Protein AF-A0A1H9DNB2-F1 (afdb_monomer_lite)

pLDDT: mean 88.96, std 8.7, range [55.84, 95.81]

InterPro domains:
  IPR036249 Thioredoxin-like superfamily [SSF52833] (2-51)

Secondary structure (DSSP, 8-state):
-------TTT-HHHHTT----SSSEEEEEETTTEEEEEEE--S-HHHHHHHHHHTTS-PPPPHHHHHHHHHHHHHT-

Structure (mmCIF, N/CA/C/O backbone):
data_AF-A0A1H9DNB2-F1
#
_entry.id   AF-A0A1H9DNB2-F1
#
loop_
_atom_site.group_PDB
_atom_site.id
_atom_site.type_symbol
_atom_site.label_atom_id
_atom_site.label_alt_id
_atom_site.label_comp_id
_atom_site.label_asym_id
_atom_site.label_entity_id
_atom_site.label_seq_id
_atom_site.pdbx_PDB_ins_code
_atom_site.Cartn_x
_atom_site.Cartn_y
_atom_site.Cartn_z
_atom_site.occupancy
_atom_site.B_iso_or_equiv
_atom_site.auth_seq_id
_atom_site.auth_comp_id
_atom_site.auth_asym_id
_atom_site.auth_atom_id
_atom_site.pdbx_PDB_model_num
ATOM 1 N N . MET A 1 1 ? -15.361 -4.233 -2.675 1.00 80.88 1 MET A N 1
ATOM 2 C CA . MET A 1 1 ? -14.012 -3.857 -2.203 1.00 80.88 1 MET A CA 1
ATOM 3 C C . MET A 1 1 ? -13.012 -4.597 -3.069 1.00 80.88 1 MET A C 1
ATOM 5 O O . MET A 1 1 ? -13.246 -5.771 -3.328 1.00 80.88 1 MET A O 1
ATOM 9 N N . ARG A 1 2 ? -11.992 -3.914 -3.589 1.00 89.94 2 ARG A N 1
ATOM 10 C CA . ARG A 1 2 ? -10.995 -4.490 -4.499 1.00 89.94 2 ARG A CA 1
ATOM 11 C C . ARG A 1 2 ? -9.637 -4.443 -3.815 1.00 89.94 2 ARG A C 1
ATOM 13 O O . ARG A 1 2 ? -9.317 -3.428 -3.205 1.00 89.94 2 ARG A O 1
ATOM 20 N N . PHE A 1 3 ? -8.877 -5.522 -3.935 1.00 93.00 3 PHE A N 1
ATOM 21 C CA . PHE A 1 3 ? -7.529 -5.639 -3.398 1.00 93.00 3 PHE A CA 1
ATOM 22 C C . PHE A 1 3 ? -6.582 -5.944 -4.547 1.00 93.00 3 PHE A C 1
ATOM 24 O O . PHE A 1 3 ? -6.911 -6.754 -5.413 1.00 93.00 3 PHE A O 1
ATOM 31 N N . VAL A 1 4 ? -5.445 -5.263 -4.554 1.00 94.62 4 VAL A N 1
ATOM 32 C CA . VAL A 1 4 ? -4.348 -5.496 -5.488 1.00 94.62 4 VAL A CA 1
ATOM 33 C C . VAL A 1 4 ? -3.099 -5.633 -4.638 1.00 94.62 4 VAL A C 1
ATOM 35 O O . VAL A 1 4 ? -2.867 -4.805 -3.756 1.00 94.62 4 VAL A O 1
ATOM 38 N N . TRP A 1 5 ? -2.358 -6.709 -4.862 1.00 94.38 5 TRP A N 1
ATOM 39 C CA . TRP A 1 5 ? -1.012 -6.860 -4.340 1.00 94.38 5 TRP A CA 1
ATOM 40 C C . TRP A 1 5 ? -0.063 -6.356 -5.414 1.00 94.38 5 TRP A C 1
ATOM 42 O O . TRP A 1 5 ? -0.265 -6.712 -6.571 1.00 94.38 5 TRP A O 1
ATOM 52 N N . LEU A 1 6 ? 0.886 -5.508 -5.026 1.00 93.88 6 LEU A 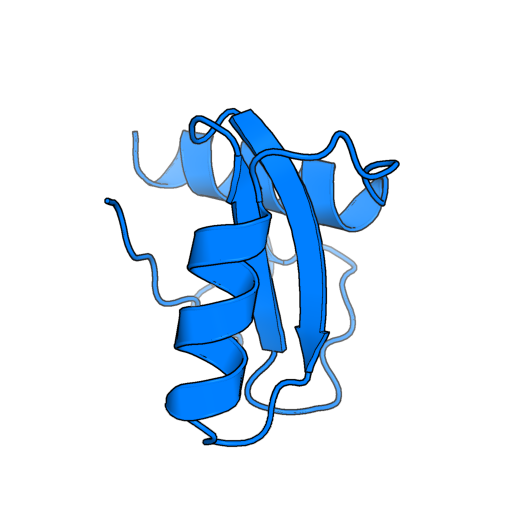N 1
ATOM 53 C CA . LEU A 1 6 ? 1.944 -5.049 -5.914 1.00 93.88 6 LEU A CA 1
ATOM 54 C C . LEU A 1 6 ? 3.265 -5.574 -5.379 1.00 93.88 6 LEU A C 1
ATOM 56 O O . LEU A 1 6 ? 3.653 -5.207 -4.266 1.00 93.88 6 LEU A O 1
ATOM 60 N N . ASP A 1 7 ? 3.913 -6.438 -6.146 1.00 93.44 7 ASP A N 1
ATOM 61 C CA . ASP A 1 7 ? 5.262 -6.892 -5.846 1.00 93.44 7 ASP A CA 1
ATOM 62 C C . ASP A 1 7 ? 6.270 -5.923 -6.465 1.00 93.44 7 ASP A C 1
ATOM 64 O O . ASP A 1 7 ? 6.258 -5.665 -7.667 1.00 93.44 7 ASP A O 1
ATOM 68 N N . VAL A 1 8 ? 7.139 -5.345 -5.636 1.00 90.75 8 VAL A N 1
ATOM 69 C CA . VAL A 1 8 ? 8.093 -4.334 -6.101 1.00 90.75 8 VAL A CA 1
ATOM 70 C C . VAL A 1 8 ? 9.187 -4.917 -6.992 1.00 90.75 8 VAL A C 1
ATOM 72 O O . VAL A 1 8 ? 9.786 -4.174 -7.768 1.00 90.75 8 VAL A O 1
ATOM 75 N N . GLU A 1 9 ? 9.439 -6.224 -6.893 1.00 89.81 9 GLU A N 1
ATOM 76 C CA . GLU A 1 9 ? 10.437 -6.915 -7.706 1.00 89.81 9 GLU A CA 1
ATOM 77 C C . GLU A 1 9 ? 9.896 -7.212 -9.112 1.00 89.81 9 GLU A C 1
ATOM 79 O O . GLU A 1 9 ? 10.610 -7.018 -10.098 1.00 89.81 9 GLU A O 1
ATOM 84 N N . ASP A 1 10 ? 8.623 -7.604 -9.214 1.00 92.88 10 ASP A N 1
ATOM 85 C CA . ASP A 1 10 ? 8.003 -8.023 -10.479 1.00 92.88 10 ASP A CA 1
ATOM 86 C C . ASP A 1 10 ? 7.266 -6.885 -11.210 1.00 92.88 10 ASP A C 1
ATOM 88 O O . ASP A 1 10 ? 7.136 -6.909 -12.435 1.00 92.88 10 ASP A O 1
ATOM 92 N N . GLU A 1 11 ? 6.777 -5.872 -10.487 1.00 92.25 11 GLU A N 1
ATOM 93 C CA . GLU A 1 11 ? 5.892 -4.824 -11.019 1.00 92.25 11 GLU A CA 1
ATOM 94 C C . GLU A 1 11 ? 6.512 -3.416 -10.918 1.00 92.25 11 GLU A C 1
ATOM 96 O O . GLU A 1 11 ? 5.809 -2.409 -10.782 1.00 92.25 11 GLU A O 1
ATOM 101 N N . ALA A 1 12 ? 7.841 -3.326 -11.034 1.00 89.56 12 ALA A N 1
ATOM 102 C CA . ALA A 1 12 ? 8.606 -2.076 -10.942 1.00 89.56 12 ALA A CA 1
ATOM 103 C C . ALA A 1 12 ? 8.112 -0.970 -11.901 1.00 89.56 12 ALA A C 1
ATOM 105 O O . ALA A 1 12 ? 8.037 0.200 -11.520 1.00 89.56 12 ALA A O 1
ATOM 106 N N . ASP A 1 13 ? 7.678 -1.332 -13.113 1.00 90.81 13 ASP A N 1
ATOM 107 C CA . ASP A 1 13 ? 7.120 -0.383 -14.089 1.00 90.81 13 ASP A CA 1
ATOM 108 C C . ASP A 1 13 ? 5.858 0.333 -13.564 1.00 90.81 13 ASP A C 1
ATOM 110 O O . ASP A 1 13 ? 5.604 1.496 -13.894 1.00 90.81 13 ASP A O 1
ATOM 114 N N . LEU A 1 14 ? 5.060 -0.332 -12.717 1.00 93.00 14 LEU A N 1
ATOM 115 C CA . LEU A 1 14 ? 3.877 0.270 -12.093 1.00 93.00 14 LEU A CA 1
ATOM 116 C C . LEU A 1 14 ? 4.250 1.227 -10.958 1.00 93.00 14 LEU A C 1
ATOM 118 O O . LEU A 1 14 ? 3.515 2.188 -10.698 1.00 93.00 14 LEU A O 1
ATOM 122 N N . LEU A 1 15 ? 5.387 1.010 -10.301 1.00 91.31 15 LEU A N 1
ATOM 123 C CA . LEU A 1 15 ? 5.887 1.890 -9.247 1.00 91.31 15 LEU A CA 1
ATOM 124 C C . LEU A 1 15 ? 6.475 3.180 -9.827 1.00 91.31 15 LEU A C 1
ATOM 126 O O . LEU A 1 15 ? 6.220 4.256 -9.280 1.00 91.31 15 LEU A O 1
ATOM 130 N N . GLY A 1 16 ? 7.143 3.106 -10.981 1.00 89.31 16 GLY A N 1
ATOM 131 C CA . GLY A 1 16 ? 7.830 4.249 -11.582 1.00 89.31 16 GLY A CA 1
ATOM 132 C C . GLY A 1 16 ? 8.967 4.731 -10.679 1.00 89.31 16 GLY A C 1
ATOM 133 O O . GLY A 1 16 ? 9.733 3.921 -10.174 1.00 89.31 16 GLY A O 1
ATOM 134 N N . ASP A 1 17 ? 9.042 6.038 -10.418 1.00 89.50 17 ASP A N 1
ATOM 135 C CA . ASP A 1 17 ? 10.093 6.637 -9.572 1.00 89.50 17 ASP A CA 1
ATOM 136 C C . ASP A 1 17 ? 9.802 6.549 -8.056 1.00 89.50 17 ASP A C 1
ATOM 138 O O . ASP A 1 17 ? 10.394 7.280 -7.260 1.00 89.50 17 ASP A O 1
ATOM 142 N N . LEU A 1 18 ? 8.828 5.733 -7.640 1.00 91.88 18 LEU A N 1
ATOM 143 C CA . LEU A 1 18 ? 8.505 5.557 -6.225 1.00 91.88 18 LEU A CA 1
ATOM 144 C C . LEU A 1 18 ? 9.575 4.720 -5.528 1.00 91.88 18 LEU A C 1
ATOM 146 O O . LEU A 1 18 ? 9.765 3.553 -5.860 1.00 91.88 18 LEU A O 1
ATOM 150 N N . ASP A 1 19 ? 10.193 5.301 -4.504 1.00 89.31 19 ASP A N 1
ATOM 151 C CA . ASP A 1 19 ? 11.129 4.597 -3.634 1.00 89.31 19 ASP A CA 1
ATOM 152 C C . ASP A 1 19 ? 10.394 4.040 -2.404 1.00 89.31 19 ASP A C 1
ATOM 154 O O . ASP A 1 19 ? 9.969 4.782 -1.513 1.00 89.31 19 ASP A O 1
ATOM 158 N N . ILE A 1 20 ? 10.159 2.725 -2.392 1.00 90.81 20 ILE A N 1
ATOM 159 C CA . ILE A 1 20 ? 9.455 2.031 -1.307 1.00 90.81 20 ILE A CA 1
ATOM 160 C C . ILE A 1 20 ? 10.482 1.392 -0.377 1.00 90.81 20 ILE A C 1
ATOM 162 O O . ILE A 1 20 ? 10.915 0.262 -0.581 1.00 90.81 20 ILE A O 1
ATOM 166 N N . GLU A 1 21 ? 10.830 2.106 0.690 1.00 91.12 21 GLU A N 1
ATOM 167 C CA . GLU A 1 21 ? 11.836 1.635 1.649 1.00 91.12 21 GLU A CA 1
ATOM 168 C C . GLU A 1 21 ? 11.255 0.751 2.768 1.00 91.12 21 GLU A C 1
ATOM 170 O O . GLU A 1 21 ? 11.969 -0.033 3.392 1.00 91.12 21 GLU A O 1
ATOM 175 N N . THR A 1 22 ? 9.961 0.896 3.083 1.00 92.44 22 THR A N 1
ATOM 176 C CA . THR A 1 22 ? 9.332 0.241 4.243 1.00 92.44 22 THR A CA 1
ATOM 177 C C . THR A 1 22 ? 8.156 -0.632 3.831 1.00 92.44 22 THR A C 1
ATOM 179 O O . THR A 1 22 ? 7.217 -0.175 3.177 1.00 92.44 22 THR A O 1
ATOM 182 N N . PHE A 1 23 ? 8.163 -1.881 4.301 1.00 93.12 23 PHE A N 1
ATOM 183 C CA . PHE A 1 23 ? 7.122 -2.860 4.009 1.00 93.12 23 PHE A CA 1
ATOM 184 C C . PHE A 1 23 ? 6.286 -3.243 5.244 1.00 93.12 23 PHE A C 1
ATOM 186 O O . PHE A 1 23 ? 6.823 -3.343 6.351 1.00 93.12 23 PHE A O 1
ATOM 193 N N . PRO A 1 24 ? 4.981 -3.525 5.061 1.00 93.56 24 PRO A N 1
ATOM 194 C CA . PRO A 1 24 ? 4.213 -3.285 3.840 1.00 93.56 24 PRO A CA 1
ATOM 195 C C . PRO A 1 24 ? 3.817 -1.802 3.722 1.00 93.56 24 PRO A C 1
ATOM 197 O O . PRO A 1 24 ? 3.454 -1.163 4.713 1.00 93.56 24 PRO A O 1
ATOM 200 N N . THR A 1 25 ? 3.842 -1.273 2.497 1.00 94.38 25 THR A N 1
ATOM 201 C CA . THR A 1 25 ? 3.273 0.040 2.163 1.00 94.38 25 THR A CA 1
ATOM 202 C C . THR A 1 25 ? 1.901 -0.155 1.535 1.00 94.38 25 THR A C 1
ATOM 204 O O . THR A 1 25 ? 1.726 -0.981 0.643 1.00 94.38 25 THR A O 1
ATOM 207 N N . LEU A 1 26 ? 0.905 0.582 2.024 1.00 94.62 26 LEU A N 1
ATOM 208 C CA . LEU A 1 26 ? -0.476 0.478 1.569 1.00 94.62 26 LEU A CA 1
ATOM 209 C C . LEU A 1 26 ? -0.891 1.735 0.825 1.00 94.62 26 LEU A C 1
ATOM 211 O O . LEU A 1 26 ? -0.647 2.845 1.293 1.00 94.62 26 LEU A O 1
ATOM 215 N N . LEU A 1 27 ? -1.619 1.542 -0.270 1.00 94.12 27 LEU A N 1
ATOM 216 C CA . LEU A 1 27 ? -2.418 2.575 -0.913 1.00 94.12 27 LEU A CA 1
ATOM 217 C C . LEU A 1 27 ? -3.897 2.284 -0.656 1.00 94.12 27 LEU A C 1
ATOM 219 O O . LEU A 1 27 ? -4.385 1.199 -0.973 1.00 94.12 27 LEU A O 1
ATOM 223 N N . LEU A 1 28 ? -4.625 3.259 -0.112 1.00 92.94 28 LEU A N 1
ATOM 224 C CA . LEU A 1 28 ? -6.082 3.196 0.024 1.00 92.94 28 LEU A CA 1
ATOM 225 C C . LEU A 1 28 ? -6.729 4.226 -0.898 1.00 92.94 28 LEU A C 1
ATOM 227 O O . LEU A 1 28 ? -6.258 5.361 -0.991 1.00 92.94 28 LEU A O 1
ATOM 231 N N . ALA A 1 29 ? -7.825 3.839 -1.552 1.00 91.81 29 ALA A N 1
ATOM 232 C CA . ALA A 1 29 ? -8.558 4.702 -2.469 1.00 91.81 29 ALA A CA 1
ATOM 233 C C . ALA A 1 29 ? -10.058 4.744 -2.152 1.00 91.81 29 ALA A C 1
ATOM 235 O O . ALA A 1 29 ? -10.731 3.712 -2.109 1.00 91.81 29 ALA A O 1
ATOM 236 N N . ALA A 1 30 ? -10.599 5.954 -2.011 1.00 88.25 30 ALA A N 1
ATOM 237 C CA . ALA A 1 30 ? -12.033 6.198 -1.948 1.00 88.25 30 ALA A CA 1
ATOM 238 C C . ALA A 1 30 ? -12.659 6.030 -3.342 1.00 88.25 30 ALA A C 1
ATOM 240 O O . ALA A 1 30 ? -12.133 6.528 -4.345 1.00 88.25 30 ALA A O 1
ATOM 241 N N . ASP A 1 31 ? -13.773 5.295 -3.401 1.00 86.31 31 ASP A N 1
ATOM 242 C CA . ASP A 1 31 ? -14.541 4.987 -4.619 1.00 86.31 31 ASP A CA 1
ATOM 243 C C . ASP A 1 31 ? -13.708 4.393 -5.769 1.00 86.31 31 ASP A C 1
ATOM 245 O O . ASP A 1 31 ? -14.082 4.498 -6.938 1.00 86.31 31 ASP A O 1
ATOM 249 N N . GLY A 1 32 ? -12.542 3.816 -5.447 1.00 87.38 32 GLY A N 1
ATOM 250 C CA . GLY A 1 32 ? -11.581 3.300 -6.420 1.00 87.38 32 GLY A CA 1
ATOM 251 C C . GLY A 1 32 ? -10.992 4.356 -7.359 1.00 87.38 32 GLY A C 1
ATOM 252 O O . GLY A 1 32 ? -10.452 3.982 -8.392 1.00 87.38 32 GLY A O 1
ATOM 253 N N . ARG A 1 33 ? -11.123 5.654 -7.052 1.00 89.62 33 ARG A N 1
ATOM 254 C CA . ARG A 1 33 ? -10.724 6.753 -7.954 1.00 89.62 33 ARG A CA 1
ATOM 255 C C . ARG A 1 33 ? -9.857 7.816 -7.302 1.00 89.62 33 ARG A C 1
ATOM 257 O O . ARG A 1 33 ? -9.173 8.541 -8.011 1.00 89.62 33 ARG A O 1
ATOM 264 N N . ARG A 1 34 ? -9.898 7.943 -5.978 1.00 90.62 34 ARG A N 1
ATOM 265 C CA . ARG A 1 34 ? -9.167 8.989 -5.261 1.00 90.62 34 ARG A CA 1
ATOM 266 C C . ARG A 1 34 ? -8.323 8.372 -4.164 1.00 90.62 34 ARG A C 1
ATOM 268 O O . ARG A 1 34 ? -8.885 7.805 -3.230 1.00 90.62 34 ARG A O 1
ATOM 275 N N . ALA A 1 35 ? -7.007 8.506 -4.267 1.00 92.25 35 ALA A N 1
ATOM 276 C CA . ALA A 1 35 ? -6.092 8.101 -3.213 1.00 92.25 35 ALA A CA 1
ATOM 277 C C . ALA A 1 35 ? -6.398 8.890 -1.929 1.00 92.25 35 ALA A C 1
ATOM 279 O O . ALA A 1 35 ? -6.560 10.109 -1.953 1.00 92.25 35 ALA A O 1
ATOM 280 N N . SER A 1 36 ? -6.523 8.177 -0.813 1.00 90.69 36 SER A N 1
ATOM 281 C CA . SER A 1 36 ? -6.810 8.742 0.511 1.00 90.69 36 SER A CA 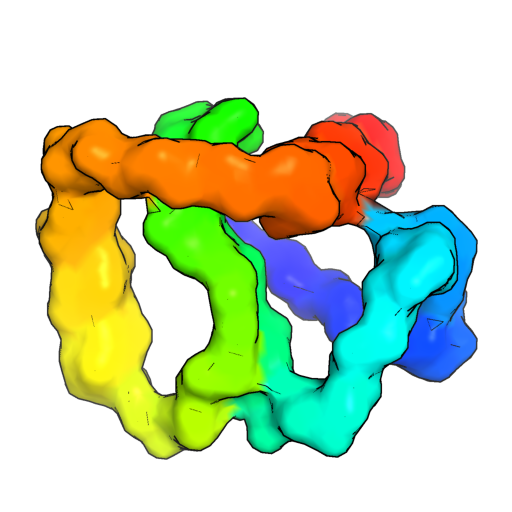1
ATOM 282 C C . SER A 1 36 ? -5.706 8.458 1.525 1.00 90.69 36 SER A C 1
ATOM 284 O O . SER A 1 36 ? -5.635 9.123 2.553 1.00 90.69 36 SER A O 1
ATOM 286 N N . PHE A 1 37 ? -4.870 7.456 1.260 1.00 91.31 37 PHE A N 1
ATOM 287 C CA . PHE A 1 37 ? -3.712 7.109 2.072 1.00 91.31 37 PHE A CA 1
ATOM 288 C C . PHE A 1 37 ? -2.659 6.449 1.192 1.00 91.31 37 PHE A C 1
ATOM 290 O O . PHE A 1 37 ? -3.007 5.638 0.331 1.00 91.31 37 PHE A O 1
ATOM 297 N N . PHE A 1 38 ? -1.397 6.770 1.452 1.00 92.69 38 PHE A N 1
ATOM 298 C CA . PHE A 1 38 ? -0.250 6.070 0.905 1.00 92.69 38 PHE A CA 1
ATOM 299 C C . PHE A 1 38 ? 0.878 6.100 1.930 1.00 92.69 38 PHE A C 1
ATOM 301 O O . PHE A 1 38 ? 1.289 7.175 2.362 1.00 92.69 38 PHE A O 1
ATOM 308 N N . GLY A 1 39 ? 1.319 4.930 2.379 1.00 92.81 39 GLY A N 1
ATOM 309 C CA . GLY A 1 39 ? 2.395 4.843 3.359 1.00 92.81 39 GLY A CA 1
ATOM 310 C C . GLY A 1 39 ? 2.486 3.498 4.074 1.00 92.81 39 GLY A C 1
ATOM 311 O O . GLY A 1 39 ? 1.635 2.623 3.877 1.00 92.81 39 GLY A O 1
ATOM 312 N N . PRO A 1 40 ? 3.516 3.321 4.915 1.00 94.19 40 PRO A N 1
ATOM 313 C CA . PRO A 1 40 ? 3.739 2.079 5.633 1.00 94.19 40 PRO A CA 1
ATOM 314 C C . PRO A 1 40 ? 2.658 1.851 6.688 1.00 94.19 40 PRO A C 1
ATOM 316 O O . PRO A 1 40 ? 2.287 2.757 7.439 1.00 94.19 40 PRO A O 1
ATOM 319 N N . LEU A 1 41 ? 2.186 0.611 6.783 1.00 93.38 41 LEU A N 1
ATOM 320 C CA . LEU A 1 41 ? 1.343 0.169 7.886 1.00 93.38 41 LEU A CA 1
ATOM 321 C C . LEU A 1 41 ? 1.842 -1.195 8.367 1.00 93.38 41 LEU A C 1
ATOM 323 O O . LEU A 1 41 ? 1.66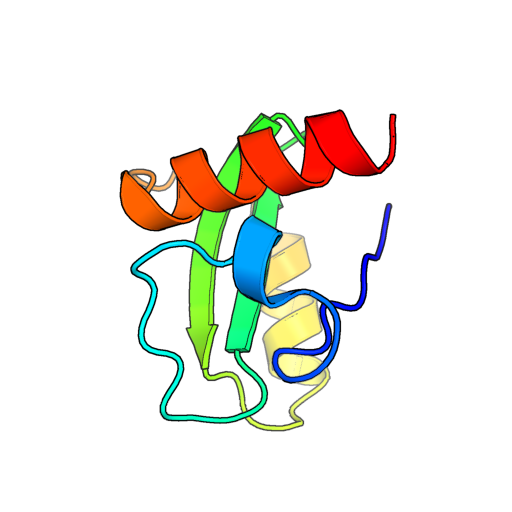7 -2.180 7.654 1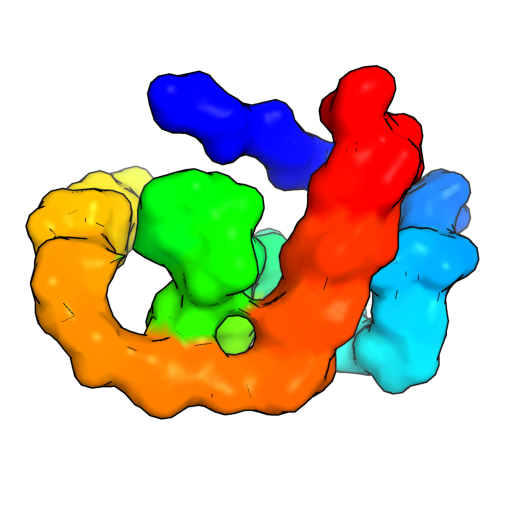.00 93.38 41 LEU A O 1
ATOM 327 N N . PRO A 1 42 ? 2.413 -1.302 9.579 1.00 90.06 42 PRO A N 1
ATOM 328 C CA . PRO A 1 42 ? 2.766 -2.602 10.136 1.00 90.06 42 PRO A CA 1
ATOM 329 C C . PRO A 1 42 ? 1.536 -3.527 10.191 1.00 90.06 42 PRO A C 1
ATOM 331 O O . PRO A 1 42 ? 0.420 -3.009 10.252 1.00 90.06 42 PRO A O 1
ATOM 334 N N . PRO A 1 43 ? 1.698 -4.864 10.241 1.00 91.75 43 PRO A N 1
ATOM 335 C CA . PRO A 1 43 ? 0.593 -5.832 10.223 1.00 91.75 43 PRO A CA 1
ATOM 336 C C . PRO A 1 43 ? -0.357 -5.700 11.430 1.00 91.75 43 PRO A C 1
ATOM 338 O O . PRO A 1 43 ? -0.306 -6.461 12.393 1.00 91.75 43 PRO A O 1
ATOM 341 N N . GLN A 1 44 ? -1.238 -4.703 11.385 1.00 93.81 44 GLN A N 1
ATOM 342 C CA . GLN A 1 44 ? -2.131 -4.294 12.461 1.00 93.81 44 GLN A CA 1
ATOM 343 C C . GLN A 1 44 ? -3.563 -4.234 11.914 1.00 93.81 44 GLN A C 1
ATOM 345 O O . GLN A 1 44 ? -4.041 -3.166 11.516 1.00 93.81 44 GLN A O 1
ATOM 350 N N . PRO A 1 45 ? -4.282 -5.373 11.896 1.00 92.12 45 PRO A N 1
ATOM 351 C CA . PRO A 1 45 ? -5.600 -5.471 11.268 1.00 92.12 45 PRO A CA 1
ATOM 352 C C . PRO A 1 45 ? -6.625 -4.474 11.824 1.00 92.12 45 PRO A C 1
ATOM 354 O O . PRO A 1 45 ? -7.433 -3.937 11.072 1.00 92.12 45 PRO A O 1
ATOM 357 N N . GLY A 1 46 ? -6.571 -4.178 13.128 1.00 95.19 46 GLY A N 1
ATOM 358 C CA . GLY A 1 46 ? -7.472 -3.211 13.763 1.00 95.19 46 GLY A CA 1
ATOM 359 C C . GLY A 1 46 ? -7.273 -1.774 13.270 1.00 95.19 46 GLY A C 1
ATOM 360 O O . GLY A 1 46 ? -8.249 -1.042 13.106 1.00 95.19 46 GLY A O 1
ATOM 361 N N . VAL A 1 47 ? -6.028 -1.380 12.979 1.00 92.75 47 VAL A N 1
ATOM 362 C CA . VAL A 1 47 ? -5.723 -0.056 12.416 1.00 92.75 47 VAL A CA 1
ATOM 363 C C . VAL A 1 47 ? -6.239 0.026 10.984 1.00 92.75 47 VAL A C 1
ATOM 365 O O . VAL A 1 47 ? -6.978 0.956 10.664 1.00 92.75 47 VAL A O 1
ATOM 368 N N . LEU A 1 48 ? -5.952 -0.985 10.157 1.00 92.31 48 LEU A N 1
ATOM 369 C CA . LEU A 1 48 ? -6.452 -1.052 8.783 1.00 92.31 48 LEU A CA 1
ATOM 370 C C . LEU A 1 48 ? -7.988 -1.001 8.730 1.00 92.31 48 LEU A C 1
ATOM 372 O O . LEU A 1 48 ? -8.553 -0.213 7.974 1.00 92.31 48 LEU A O 1
ATOM 376 N N . ALA A 1 49 ? -8.675 -1.782 9.570 1.00 92.25 49 ALA A N 1
ATOM 377 C CA . ALA A 1 49 ? -10.137 -1.791 9.638 1.00 92.25 49 ALA A CA 1
ATOM 378 C C . ALA A 1 49 ? -10.711 -0.404 9.982 1.00 92.25 49 ALA A C 1
ATOM 380 O O . ALA A 1 49 ? -11.701 0.038 9.388 1.00 92.25 49 ALA A O 1
ATOM 381 N N . ARG A 1 50 ? -10.063 0.318 10.906 1.00 90.75 50 ARG A N 1
ATOM 382 C CA . ARG A 1 50 ? -10.454 1.686 11.261 1.00 90.75 50 ARG A CA 1
ATOM 383 C C . ARG A 1 50 ? -10.222 2.662 10.107 1.00 90.75 50 ARG A C 1
ATOM 385 O O . ARG A 1 50 ? -11.117 3.456 9.833 1.00 90.75 50 ARG A O 1
ATOM 392 N N . MET A 1 51 ? -9.082 2.573 9.416 1.00 89.19 51 MET A N 1
ATOM 393 C CA . MET A 1 51 ? -8.765 3.409 8.248 1.00 89.19 51 MET A CA 1
ATOM 394 C C . MET A 1 51 ? -9.795 3.230 7.128 1.00 89.19 51 MET A C 1
ATOM 396 O O . MET A 1 51 ? -10.323 4.220 6.624 1.00 89.19 51 MET A O 1
ATOM 400 N N . LEU A 1 52 ? -10.145 1.979 6.804 1.00 88.44 52 LEU A N 1
ATOM 401 C CA . LEU A 1 52 ? -11.165 1.652 5.801 1.00 88.44 52 LEU A CA 1
ATOM 402 C C . LEU A 1 52 ? -12.543 2.219 6.171 1.00 88.44 52 LEU A C 1
ATOM 404 O O . LEU A 1 52 ? -13.265 2.702 5.304 1.00 88.44 52 LEU A O 1
ATOM 408 N N . THR A 1 53 ? -12.895 2.210 7.460 1.00 87.75 53 THR A N 1
ATOM 409 C CA . THR A 1 53 ? -14.169 2.769 7.945 1.00 87.75 53 THR A CA 1
ATOM 410 C C . THR A 1 53 ? -14.173 4.305 7.924 1.00 87.75 53 THR A C 1
ATOM 412 O O . THR A 1 53 ? -15.212 4.917 7.690 1.00 87.75 53 THR A O 1
ATOM 415 N N . SER A 1 54 ? -13.021 4.955 8.143 1.00 82.88 54 SER A N 1
ATOM 416 C CA . SER A 1 54 ? -12.904 6.423 8.199 1.00 82.88 54 SER A CA 1
ATOM 417 C C . SER A 1 54 ? -12.726 7.119 6.844 1.00 82.88 54 SER A C 1
ATOM 419 O O . SER A 1 54 ? -12.749 8.346 6.7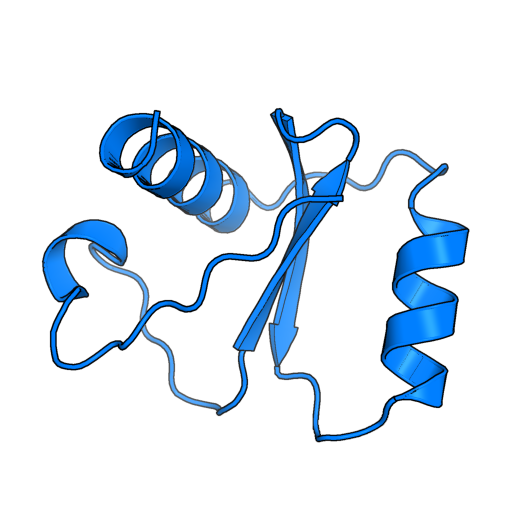88 1.00 82.88 54 SER A O 1
ATOM 421 N N . MET A 1 55 ? -12.574 6.369 5.749 1.00 73.69 55 MET A N 1
ATOM 422 C CA . MET A 1 55 ? -12.339 6.884 4.386 1.00 73.69 55 MET A CA 1
ATOM 423 C C . MET A 1 55 ? -13.448 7.794 3.816 1.00 73.69 55 MET A C 1
ATOM 425 O O . MET A 1 55 ? -13.287 8.342 2.728 1.00 73.69 55 MET A O 1
ATOM 429 N N . ALA A 1 56 ? -14.565 7.978 4.526 1.00 62.16 56 ALA A N 1
ATOM 430 C CA . ALA A 1 56 ? -15.655 8.866 4.121 1.00 62.16 56 ALA A CA 1
ATOM 431 C C . ALA A 1 56 ? -15.278 10.364 4.135 1.00 62.16 56 ALA A C 1
ATOM 433 O O . ALA A 1 56 ? -15.974 11.172 3.519 1.00 62.16 56 ALA A O 1
ATOM 434 N N . ALA A 1 57 ? -14.194 10.753 4.816 1.00 59.00 57 ALA A N 1
ATOM 435 C CA . ALA A 1 57 ? -13.738 12.139 4.842 1.00 59.00 57 ALA A CA 1
ATOM 436 C C . ALA A 1 57 ? -12.788 12.439 3.662 1.00 59.00 57 ALA A C 1
ATOM 438 O O . ALA A 1 57 ? -11.868 11.660 3.406 1.00 59.00 57 ALA A O 1
ATOM 439 N N . PRO A 1 58 ? -12.965 13.563 2.941 1.00 55.84 58 PRO A N 1
ATOM 440 C CA . PRO A 1 58 ? -12.033 13.967 1.898 1.00 55.84 58 PRO A CA 1
ATOM 441 C C . PRO A 1 58 ? -10.663 14.268 2.517 1.00 55.84 58 PRO A C 1
ATOM 443 O O . PRO A 1 58 ? -10.503 15.246 3.242 1.00 55.84 58 PRO A O 1
ATOM 446 N N . ALA A 1 59 ? -9.680 13.422 2.220 1.00 64.31 59 ALA A N 1
ATOM 447 C CA . ALA A 1 59 ? -8.274 13.718 2.451 1.00 64.31 59 ALA A CA 1
ATOM 448 C C . ALA A 1 59 ? -7.678 14.356 1.191 1.00 64.31 59 ALA A C 1
ATOM 450 O O . ALA A 1 59 ? -8.083 14.035 0.068 1.00 64.31 59 ALA A O 1
ATOM 451 N N . THR A 1 60 ? -6.722 15.264 1.372 1.00 65.00 60 THR A N 1
ATOM 452 C CA . THR A 1 60 ? -5.910 15.772 0.266 1.00 65.00 60 THR A CA 1
ATOM 453 C C . THR A 1 60 ? -5.092 14.608 -0.283 1.00 65.00 60 THR A C 1
ATOM 455 O O . THR A 1 60 ? -4.318 14.001 0.455 1.00 65.00 60 THR A O 1
ATOM 458 N N . ALA A 1 61 ? -5.304 14.266 -1.552 1.00 67.75 61 ALA A N 1
ATOM 459 C CA . ALA A 1 61 ? -4.580 13.180 -2.192 1.00 67.75 61 ALA A CA 1
ATOM 460 C C . ALA A 1 61 ? -3.129 13.609 -2.434 1.00 67.75 61 ALA A C 1
ATOM 462 O O . ALA A 1 61 ? -2.884 14.640 -3.064 1.00 67.75 61 ALA A O 1
ATOM 463 N N . ASP A 1 62 ? -2.184 12.809 -1.949 1.00 86.69 62 ASP A N 1
ATOM 464 C CA . ASP A 1 62 ? -0.794 12.881 -2.387 1.00 86.69 62 ASP A CA 1
ATOM 465 C C . ASP A 1 62 ? -0.745 12.641 -3.915 1.00 86.69 62 ASP A C 1
ATOM 467 O O . ASP A 1 62 ? -1.266 11.621 -4.386 1.00 86.69 62 ASP A O 1
ATOM 471 N N . PRO A 1 63 ? -0.167 13.561 -4.713 1.00 91.50 63 PRO A N 1
ATOM 472 C CA . PRO A 1 63 ? -0.049 13.398 -6.159 1.00 91.50 63 PRO A CA 1
ATOM 473 C C . PRO A 1 63 ? 0.643 12.098 -6.580 1.00 91.50 63 PRO A C 1
ATOM 475 O O . PRO A 1 63 ? 0.233 11.491 -7.571 1.00 91.50 63 PRO A O 1
ATOM 478 N N . GLN A 1 64 ? 1.657 11.644 -5.835 1.00 92.44 64 GLN A N 1
ATOM 479 C CA . GLN A 1 64 ? 2.365 10.400 -6.145 1.00 92.44 64 GLN A CA 1
ATOM 480 C C . GLN A 1 64 ? 1.468 9.183 -5.900 1.00 92.44 64 GLN A C 1
ATOM 482 O O . GLN A 1 64 ? 1.373 8.301 -6.758 1.00 92.44 64 GLN A O 1
ATOM 487 N N . ALA A 1 65 ? 0.727 9.183 -4.789 1.00 92.94 65 ALA A N 1
ATOM 488 C CA . ALA A 1 65 ? -0.279 8.165 -4.504 1.00 92.94 65 ALA A CA 1
ATOM 489 C C . ALA A 1 65 ? -1.367 8.117 -5.585 1.00 92.94 65 ALA A C 1
ATOM 491 O O . ALA A 1 65 ? -1.757 7.043 -6.043 1.00 92.94 65 ALA A O 1
ATOM 492 N N . GLN A 1 66 ? -1.852 9.277 -6.033 1.00 94.56 66 GLN A N 1
ATOM 493 C CA . GLN A 1 66 ? -2.863 9.332 -7.085 1.00 94.56 66 GLN A CA 1
ATOM 494 C C . GLN A 1 66 ? -2.324 8.793 -8.418 1.00 94.56 66 GLN A C 1
ATOM 496 O O . GLN A 1 66 ? -3.030 8.056 -9.104 1.00 94.56 66 GLN A O 1
ATOM 501 N N . ALA A 1 67 ? -1.079 9.115 -8.776 1.00 95.06 67 ALA A N 1
ATOM 502 C CA . ALA A 1 67 ? -0.452 8.605 -9.992 1.00 95.06 67 ALA A CA 1
ATOM 503 C C . ALA A 1 67 ? -0.283 7.076 -9.959 1.00 95.06 67 ALA A C 1
ATOM 505 O O . ALA A 1 67 ? -0.592 6.410 -10.950 1.00 95.06 67 ALA A O 1
ATOM 506 N N . LEU A 1 68 ? 0.139 6.513 -8.819 1.00 95.25 68 LEU A N 1
ATOM 507 C CA . LEU A 1 68 ? 0.209 5.062 -8.630 1.00 95.25 68 LEU A CA 1
ATOM 508 C C . LEU A 1 68 ? -1.172 4.417 -8.786 1.00 95.25 68 LEU A C 1
ATOM 510 O O . LEU A 1 68 ? -1.312 3.443 -9.521 1.00 95.25 68 LEU A O 1
ATOM 514 N N . LEU A 1 69 ? -2.208 4.988 -8.161 1.00 95.25 69 LEU A 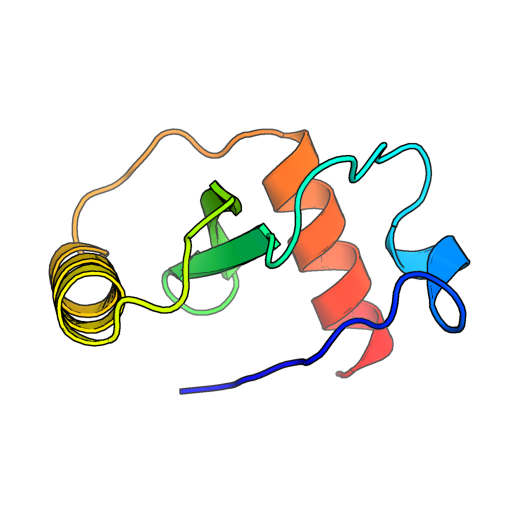N 1
ATOM 515 C CA . LEU A 1 69 ? -3.577 4.486 -8.284 1.00 95.25 69 LEU A CA 1
ATOM 516 C C . LEU A 1 69 ? -4.030 4.414 -9.748 1.00 95.25 69 LEU A C 1
ATOM 518 O O . LEU A 1 69 ? -4.600 3.403 -10.151 1.00 95.25 69 LEU A O 1
ATOM 522 N N . GLU A 1 70 ? -3.786 5.451 -10.551 1.00 95.31 70 GLU A N 1
ATOM 523 C CA . GLU A 1 70 ? -4.182 5.447 -11.964 1.00 95.31 70 GLU A CA 1
ATOM 524 C C . GLU A 1 70 ? -3.418 4.397 -12.784 1.00 95.31 70 GLU A C 1
ATOM 526 O O . GLU A 1 70 ? -4.043 3.684 -13.572 1.00 95.31 70 GLU A O 1
ATOM 531 N N . ARG A 1 71 ? -2.107 4.221 -12.557 1.00 95.81 71 ARG A N 1
ATOM 532 C CA . ARG A 1 71 ? -1.318 3.165 -13.223 1.00 95.81 71 ARG A CA 1
ATOM 533 C C . ARG A 1 71 ? -1.846 1.770 -12.889 1.00 95.81 71 ARG A C 1
ATOM 535 O O . ARG A 1 71 ? -2.111 0.980 -13.790 1.00 95.81 71 ARG A O 1
ATOM 542 N N . VAL A 1 72 ? -2.093 1.502 -11.608 1.00 95.31 72 VAL A N 1
ATOM 543 C CA . VAL A 1 72 ? -2.640 0.224 -11.123 1.00 95.31 72 VAL A CA 1
ATOM 544 C C . VAL A 1 72 ? -4.050 -0.012 -11.669 1.00 95.31 72 VAL A C 1
ATOM 546 O O . VAL A 1 72 ? -4.416 -1.123 -12.042 1.00 95.31 72 VAL A O 1
ATOM 549 N N . ARG A 1 73 ? -4.883 1.027 -11.755 1.00 94.06 73 ARG A N 1
ATOM 550 C CA . ARG A 1 73 ? -6.214 0.900 -12.360 1.00 94.06 73 ARG A CA 1
ATOM 551 C C . ARG A 1 73 ? -6.135 0.562 -13.841 1.00 94.06 73 ARG A C 1
ATOM 553 O O . ARG A 1 73 ? -6.902 -0.284 -14.270 1.00 94.06 73 ARG A O 1
ATOM 560 N N . ALA A 1 74 ? -5.233 1.192 -14.589 1.00 93.94 74 ALA A N 1
ATOM 561 C CA . ALA A 1 74 ? -5.056 0.921 -16.011 1.00 93.94 74 ALA A CA 1
ATOM 562 C C . ALA A 1 74 ? -4.502 -0.490 -16.277 1.00 93.94 74 ALA A C 1
ATOM 564 O O . ALA A 1 74 ? -4.965 -1.156 -17.196 1.00 93.94 74 ALA A O 1
ATOM 565 N N . ALA A 1 75 ? -3.555 -0.959 -15.459 1.00 93.38 75 ALA A N 1
ATOM 566 C CA . ALA A 1 75 ? -2.911 -2.265 -15.622 1.00 93.38 75 ALA A CA 1
ATOM 567 C C . ALA A 1 75 ? -3.821 -3.457 -15.290 1.00 93.38 75 ALA A C 1
ATOM 569 O O . ALA A 1 75 ? -3.605 -4.565 -15.774 1.00 93.38 75 ALA A O 1
ATOM 570 N N . HIS A 1 76 ? -4.846 -3.233 -14.469 1.00 86.56 76 HIS A N 1
ATOM 571 C CA . HIS A 1 76 ? -5.734 -4.286 -13.986 1.00 86.56 76 HIS A CA 1
ATOM 572 C C . HIS A 1 76 ? -7.226 -3.970 -14.232 1.00 86.56 76 HIS A C 1
ATOM 574 O O . HIS A 1 76 ? -8.075 -4.352 -13.412 1.00 86.56 76 HIS A O 1
ATOM 580 N N . ALA A 1 77 ? -7.517 -3.202 -15.288 1.00 75.88 77 ALA A N 1
ATOM 581 C CA . ALA A 1 77 ? -8.869 -2.893 -15.764 1.00 75.88 77 ALA A CA 1
ATOM 582 C C . ALA A 1 77 ? -9.535 -4.091 -16.455 1.00 75.88 77 ALA A C 1
ATOM 584 O O . ALA A 1 77 ? -8.810 -4.917 -17.052 1.00 75.88 77 ALA A O 1
#

Radius of gyration: 12.22 Å; chains: 1; bounding box: 28×24×30 Å

Sequence (77 aa):
MRFVWLDVEDEADLLGDLDIETFPTLLLAADGRRASFFGPLPPQPGVLARMLTSMAAPATADPQAQALLERVRAAHA

Foldseek 3Di:
DDDDDDDCVPRVVLLDPDDDPDPPWDWDADVLQATQDTGHDPPDVVVVVVCVVPSPDDDDGDPSSNSSSVSVVVVVD

Organism: NCBI:txid180197